Protein AF-A0A833N8W6-F1 (afdb_monomer)

Nearest PDB structures (foldseek):
  7yv9-assembly1_A  TM=6.392E-01  e=5.856E-01  Mus musculus
  7yv9-assembly1_H  TM=6.620E-01  e=8.315E-01  Mus musculus
  1w7j-assembly1_A-2  TM=6.019E-01  e=1.676E+00  Gallus gallus
  8rbg-assembly1_A  TM=6.815E-01  e=3.006E+00  Mus musculus
  8dmb-assembly1_P  TM=4.860E-01  e=1.181E+00  Saccharomyces cerevisiae S288C

pLDDT: mean 78.21, std 19.97, range [31.75, 96.0]

Sequence (88 aa):
MSNYVVNIKPPGIQEASGPVTTTEGQEVWLNSSSLLPPVDCPLMVEVEGVNCLVAARRTRFISKKTDNMEYQIFTGQTIHGRLRWTYP

Structure (mmCIF, N/CA/C/O backbone):
data_AF-A0A833N8W6-F1
#
_entry.id   AF-A0A833N8W6-F1
#
loop_
_atom_site.group_PDB
_atom_site.id
_atom_site.type_symbol
_atom_site.label_atom_id
_atom_site.label_alt_id
_atom_site.label_comp_id
_atom_site.label_asym_id
_atom_site.label_entity_id
_atom_site.label_seq_id
_atom_site.pdbx_PDB_ins_code
_atom_site.Cartn_x
_atom_site.Cartn_y
_atom_site.Cartn_z
_atom_site.occupancy
_atom_site.B_iso_or_equiv
_atom_site.auth_seq_id
_atom_site.auth_comp_id
_atom_site.auth_asym_id
_atom_site.auth_atom_id
_atom_site.pdbx_PDB_model_num
ATOM 1 N N . MET A 1 1 ? 27.196 -18.022 26.739 1.00 36.62 1 MET A N 1
ATOM 2 C CA . MET A 1 1 ? 27.748 -17.195 25.645 1.00 36.62 1 MET A CA 1
ATOM 3 C C . MET A 1 1 ? 26.582 -16.813 24.747 1.00 36.62 1 MET A C 1
ATOM 5 O O . MET A 1 1 ? 26.054 -17.689 24.079 1.00 36.62 1 MET A O 1
ATOM 9 N N . SER A 1 2 ? 26.088 -15.577 24.852 1.00 36.06 2 SER A N 1
ATOM 10 C CA . SER A 1 2 ? 24.919 -15.101 24.096 1.00 36.06 2 SER A CA 1
ATOM 11 C C . SER A 1 2 ? 25.408 -14.266 22.916 1.00 36.06 2 SER A C 1
ATOM 13 O O . SER A 1 2 ? 26.106 -13.274 23.125 1.00 36.06 2 SER A O 1
ATOM 15 N N . ASN A 1 3 ? 25.102 -14.696 21.693 1.00 33.88 3 ASN A N 1
ATOM 16 C CA . ASN A 1 3 ? 25.484 -13.979 20.480 1.00 33.88 3 ASN A CA 1
ATOM 17 C C . ASN A 1 3 ? 24.480 -12.848 20.234 1.00 33.88 3 ASN A C 1
ATOM 19 O O . ASN A 1 3 ? 23.372 -13.085 19.759 1.00 33.88 3 ASN A O 1
ATOM 23 N N . TYR A 1 4 ? 24.876 -11.616 20.550 1.00 31.75 4 TYR A N 1
ATOM 24 C CA . TYR A 1 4 ? 24.178 -10.424 20.083 1.00 31.75 4 TYR A CA 1
ATOM 25 C C . TYR A 1 4 ? 24.493 -10.227 18.599 1.00 31.75 4 TYR A C 1
ATOM 27 O O . TYR A 1 4 ? 25.618 -9.892 18.233 1.00 31.75 4 TYR A O 1
ATOM 35 N N . VAL A 1 5 ? 23.499 -10.430 17.736 1.00 38.19 5 VAL A N 1
ATOM 36 C CA . VAL A 1 5 ? 23.584 -9.999 16.338 1.00 38.19 5 VAL A CA 1
ATOM 37 C C . VAL A 1 5 ? 23.334 -8.495 16.320 1.00 38.19 5 VAL A C 1
ATOM 39 O O . VAL A 1 5 ? 22.195 -8.035 16.374 1.00 38.19 5 VAL A O 1
ATOM 42 N N . VAL A 1 6 ? 24.412 -7.713 16.292 1.00 38.94 6 VAL A N 1
ATOM 43 C CA . VAL A 1 6 ? 24.338 -6.274 16.033 1.00 38.94 6 VAL A CA 1
ATOM 44 C C . VAL A 1 6 ? 24.065 -6.102 14.541 1.00 38.94 6 VAL A C 1
ATOM 46 O O . VAL A 1 6 ? 24.963 -6.250 13.716 1.00 38.94 6 VAL A O 1
ATOM 49 N N . ASN A 1 7 ? 22.815 -5.808 14.184 1.00 42.88 7 ASN A N 1
ATOM 50 C CA . ASN A 1 7 ? 22.476 -5.368 12.833 1.00 42.88 7 ASN A CA 1
ATOM 51 C C . ASN A 1 7 ? 23.027 -3.952 12.627 1.00 42.88 7 ASN A C 1
ATOM 53 O O . ASN A 1 7 ? 22.408 -2.960 13.012 1.00 42.88 7 ASN A O 1
ATOM 57 N N . ILE A 1 8 ? 24.217 -3.862 12.035 1.00 42.25 8 ILE A N 1
ATOM 58 C CA . ILE A 1 8 ? 24.830 -2.593 11.646 1.00 42.25 8 ILE A CA 1
ATOM 59 C C . ILE A 1 8 ? 24.091 -2.094 10.396 1.00 42.25 8 ILE A C 1
ATOM 61 O O . ILE A 1 8 ? 24.295 -2.599 9.293 1.00 42.25 8 ILE A O 1
ATOM 65 N N . LYS A 1 9 ? 23.185 -1.125 10.574 1.00 41.72 9 LYS A N 1
ATOM 66 C CA . LYS A 1 9 ? 22.490 -0.434 9.477 1.00 41.72 9 LYS A CA 1
ATOM 67 C C . LYS A 1 9 ? 23.530 0.317 8.620 1.00 41.72 9 LYS A C 1
ATOM 69 O O . LYS A 1 9 ? 24.293 1.100 9.189 1.00 41.72 9 LYS A O 1
ATOM 74 N N . PRO A 1 10 ? 23.585 0.123 7.288 1.00 39.19 10 PRO A N 1
ATOM 75 C CA . PRO A 1 10 ? 24.502 0.875 6.434 1.00 39.19 10 PRO A CA 1
ATOM 76 C C . PRO A 1 10 ? 24.176 2.383 6.468 1.00 39.19 10 PRO A C 1
ATOM 78 O O . PRO A 1 10 ? 23.003 2.757 6.579 1.00 39.19 10 PRO A O 1
ATOM 81 N N . PRO A 1 11 ? 25.186 3.270 6.391 1.00 44.25 11 PRO A N 1
ATOM 82 C CA . PRO A 1 11 ? 24.985 4.708 6.478 1.00 44.25 11 PRO A CA 1
ATOM 83 C C . PRO A 1 11 ? 24.483 5.237 5.132 1.00 44.25 11 PRO A C 1
ATOM 85 O O . P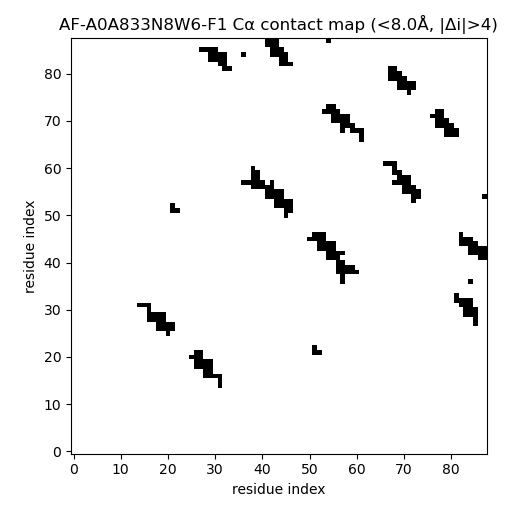RO A 1 11 ? 25.218 5.293 4.151 1.00 44.25 11 PRO A O 1
ATOM 88 N N . GLY A 1 12 ? 23.209 5.618 5.086 1.00 43.66 12 GLY A N 1
ATOM 89 C CA . GLY A 1 12 ? 22.594 6.248 3.921 1.00 43.66 12 GLY A CA 1
ATOM 90 C C . GLY A 1 12 ? 21.117 5.898 3.821 1.00 43.66 12 GLY A C 1
ATOM 91 O O . GLY A 1 12 ? 20.775 4.736 3.651 1.00 43.66 12 GLY A O 1
ATOM 92 N N . ILE A 1 13 ? 20.267 6.926 3.885 1.00 42.81 13 ILE A N 1
ATOM 93 C CA . ILE A 1 13 ? 18.794 6.902 3.889 1.00 42.81 13 ILE A CA 1
ATOM 94 C C . ILE A 1 13 ? 18.192 6.743 5.300 1.00 42.81 13 ILE A C 1
ATOM 96 O O . ILE A 1 13 ? 17.789 5.671 5.757 1.00 42.81 13 ILE A O 1
ATOM 100 N N . GLN A 1 14 ? 18.085 7.873 6.004 1.00 44.44 14 GLN A N 1
ATOM 101 C CA . GLN A 1 14 ? 17.043 8.055 7.015 1.00 44.44 14 GLN A CA 1
ATOM 102 C C . GLN A 1 14 ? 15.723 8.360 6.285 1.00 44.44 14 GLN A C 1
ATOM 104 O O . GLN A 1 14 ? 15.303 9.507 6.207 1.00 44.44 14 GLN A O 1
ATOM 109 N N . GLU A 1 15 ? 15.078 7.348 5.703 1.00 45.53 15 GLU A N 1
ATOM 110 C CA . GLU A 1 15 ? 13.659 7.454 5.344 1.00 45.53 15 GLU A CA 1
ATOM 111 C C . GLU A 1 15 ? 12.869 7.117 6.607 1.00 45.53 15 GLU A C 1
ATOM 113 O O . GLU A 1 15 ? 12.678 5.952 6.956 1.00 45.53 15 GLU A O 1
ATOM 118 N N . ALA A 1 16 ? 12.528 8.154 7.371 1.00 44.12 16 ALA A N 1
ATOM 119 C CA . ALA A 1 16 ? 11.751 8.012 8.589 1.00 44.12 16 ALA A CA 1
ATOM 120 C C . ALA A 1 16 ? 10.315 7.580 8.248 1.00 44.12 16 ALA A C 1
ATOM 122 O O . ALA A 1 16 ? 9.449 8.380 7.909 1.00 44.12 16 ALA A O 1
ATOM 123 N N . SER A 1 17 ? 10.089 6.276 8.348 1.00 55.81 17 SER A N 1
ATOM 12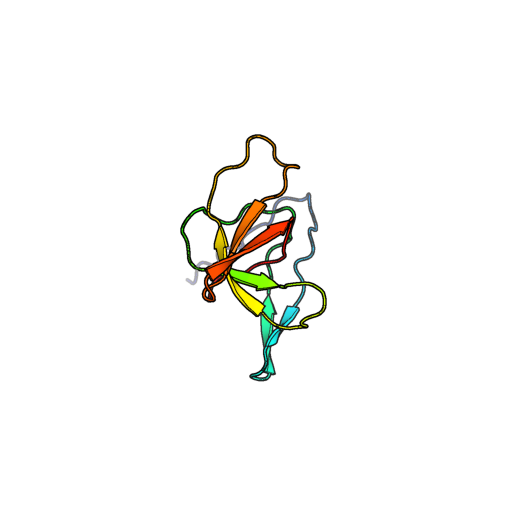4 C CA . SER A 1 17 ? 8.850 5.677 8.828 1.00 55.81 17 SER A CA 1
ATOM 125 C C . SER A 1 17 ? 8.468 6.280 10.184 1.00 55.81 17 SER A C 1
ATOM 127 O O . SER A 1 17 ? 9.334 6.430 11.043 1.00 55.81 17 SER A O 1
ATOM 129 N N . GLY A 1 18 ? 7.204 6.656 10.369 1.00 65.19 18 GLY A N 1
ATOM 130 C CA . GLY A 1 18 ? 6.699 7.229 11.620 1.00 65.19 18 GLY A CA 1
ATOM 131 C C . GLY A 1 18 ? 5.567 6.381 12.198 1.00 65.19 18 GLY A C 1
ATOM 132 O O . GLY A 1 18 ? 4.929 5.647 11.433 1.00 65.19 18 GLY A O 1
ATOM 133 N N . PRO A 1 19 ? 5.319 6.460 13.516 1.00 70.62 19 PRO A N 1
ATOM 134 C CA . PRO A 1 19 ? 4.215 5.749 14.135 1.00 70.62 19 PRO A CA 1
ATOM 135 C C . PRO A 1 19 ? 2.877 6.374 13.723 1.00 70.62 19 PRO A C 1
ATOM 137 O O . PRO A 1 19 ? 2.759 7.594 13.587 1.00 70.62 19 PRO A O 1
ATOM 140 N N . VAL A 1 20 ? 1.863 5.534 13.545 1.00 73.31 20 VAL A N 1
ATOM 141 C CA . VAL A 1 20 ? 0.454 5.936 13.512 1.00 73.31 20 VAL A CA 1
ATOM 142 C C . VAL A 1 20 ? -0.270 5.180 14.614 1.00 73.31 20 VAL A C 1
ATOM 144 O O . VAL A 1 20 ? -0.036 3.988 14.811 1.00 73.31 20 VAL A O 1
ATOM 147 N N . THR A 1 21 ? -1.129 5.880 15.349 1.00 70.31 21 THR A N 1
ATOM 148 C CA . THR A 1 21 ? -1.959 5.279 16.392 1.00 70.31 21 THR A CA 1
ATOM 149 C C . THR A 1 21 ? -3.209 4.688 15.752 1.00 70.31 21 THR A C 1
ATOM 151 O O . THR A 1 21 ? -3.966 5.396 15.089 1.00 70.31 21 THR A O 1
ATOM 154 N N . THR A 1 22 ? -3.425 3.386 15.920 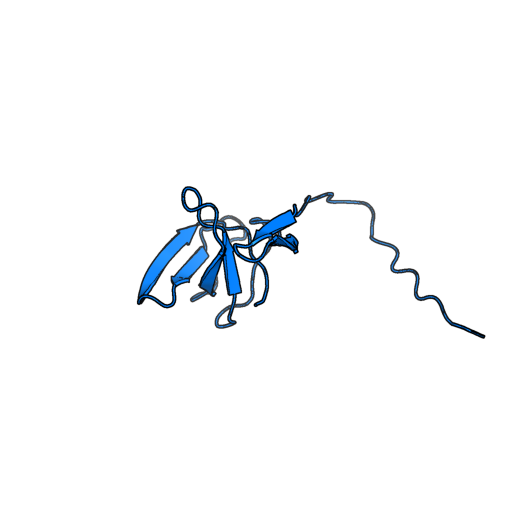1.00 69.12 22 THR A N 1
ATOM 155 C CA . THR A 1 22 ? -4.653 2.725 15.461 1.00 69.12 22 THR A CA 1
ATOM 156 C C . THR A 1 22 ? -5.845 3.132 16.326 1.00 69.12 22 THR A C 1
ATOM 158 O O . THR A 1 22 ? -5.698 3.720 17.398 1.00 69.12 22 THR A O 1
ATOM 161 N N . THR A 1 23 ? -7.053 2.759 15.901 1.00 65.44 23 THR A N 1
ATOM 162 C CA . THR A 1 23 ? -8.279 2.925 16.700 1.00 65.44 23 THR A CA 1
ATOM 163 C C . THR A 1 23 ? -8.223 2.226 18.062 1.00 65.44 23 THR A C 1
ATOM 165 O O . THR A 1 23 ? -8.972 2.591 18.960 1.00 65.44 23 THR A O 1
ATOM 168 N N . GLU A 1 24 ? -7.332 1.247 18.228 1.00 69.81 24 GLU A N 1
ATOM 169 C CA . GLU A 1 24 ? -7.121 0.494 19.471 1.00 69.81 24 GLU A CA 1
ATOM 170 C C . GLU A 1 24 ? -6.037 1.120 20.369 1.00 69.81 24 GLU A C 1
ATOM 172 O O . GLU A 1 24 ? -5.696 0.569 21.412 1.00 69.81 24 GLU A O 1
ATOM 177 N N . GLY A 1 25 ? -5.480 2.274 19.982 1.00 69.38 25 GLY A N 1
ATOM 178 C CA . GLY A 1 25 ? -4.416 2.946 20.730 1.00 69.38 25 GLY A CA 1
ATOM 179 C C . GLY A 1 25 ? -3.028 2.330 20.532 1.00 69.38 25 GLY A C 1
ATOM 180 O O . GLY A 1 25 ? -2.089 2.721 21.221 1.00 69.38 25 GLY A O 1
ATOM 181 N N . GLN A 1 26 ? -2.873 1.388 19.597 1.00 76.62 26 GLN A N 1
ATOM 182 C CA . GLN A 1 26 ? -1.586 0.767 19.295 1.00 76.62 26 GLN A CA 1
ATOM 183 C C . GLN A 1 26 ? -0.763 1.658 18.362 1.00 76.62 26 GLN A C 1
ATOM 185 O O . GLN A 1 26 ? -1.253 2.097 17.321 1.00 76.62 26 GLN A O 1
ATOM 190 N N . GLU A 1 27 ? 0.507 1.882 18.697 1.00 77.62 27 GLU A N 1
ATOM 191 C CA . GLU A 1 27 ? 1.458 2.493 17.771 1.00 77.62 27 GLU A CA 1
ATOM 192 C C . GLU A 1 27 ? 1.932 1.472 16.738 1.00 77.62 27 GLU A C 1
ATOM 194 O O . GLU A 1 27 ? 2.462 0.409 17.067 1.00 77.62 27 GLU A O 1
ATOM 199 N N . VAL A 1 28 ? 1.750 1.813 15.466 1.00 83.56 28 VAL A N 1
ATOM 200 C CA . VAL A 1 28 ? 2.149 0.982 14.335 1.00 83.56 28 VAL A CA 1
ATOM 201 C C . VAL A 1 28 ? 3.157 1.738 13.488 1.00 83.56 28 VAL A C 1
ATOM 203 O O . VAL A 1 28 ? 2.918 2.867 13.064 1.00 83.56 28 VAL A O 1
ATOM 206 N N . TRP A 1 29 ? 4.294 1.100 13.225 1.00 86.56 29 TRP A N 1
ATOM 207 C CA . TRP A 1 29 ? 5.354 1.671 12.404 1.00 86.56 29 TRP A CA 1
ATOM 208 C C . TRP A 1 29 ? 5.053 1.448 10.921 1.00 86.56 29 TRP A C 1
ATOM 210 O O . TRP A 1 29 ? 4.953 0.306 10.473 1.00 86.56 29 TRP A O 1
ATOM 220 N N . LEU A 1 30 ? 4.913 2.527 10.148 1.00 89.81 30 LEU A N 1
ATOM 221 C CA . LEU A 1 30 ? 4.582 2.424 8.724 1.00 89.81 30 LEU A CA 1
ATOM 222 C C . LEU A 1 30 ? 5.821 2.502 7.844 1.00 89.81 30 LEU A C 1
ATOM 224 O O . LEU A 1 30 ? 6.594 3.449 7.947 1.00 89.81 30 LEU A O 1
ATOM 228 N N . ASN A 1 31 ? 5.972 1.583 6.897 1.00 92.44 31 ASN A N 1
ATOM 229 C CA . ASN A 1 31 ? 6.932 1.703 5.805 1.00 92.44 31 ASN A CA 1
ATOM 230 C C . ASN A 1 31 ? 6.683 2.991 5.008 1.00 92.44 31 ASN A C 1
ATOM 232 O O . ASN A 1 31 ? 5.539 3.372 4.745 1.00 92.44 31 ASN A O 1
ATOM 236 N N . SER A 1 32 ? 7.773 3.649 4.610 1.00 90.44 32 SER A N 1
ATOM 237 C CA . SER A 1 32 ? 7.728 4.845 3.767 1.00 90.44 32 SER A CA 1
ATOM 238 C C . SER A 1 32 ? 6.999 4.580 2.444 1.00 90.44 32 SER A C 1
ATOM 240 O O . SER A 1 32 ? 7.114 3.501 1.858 1.00 90.44 32 SER A O 1
ATOM 242 N N . SER A 1 33 ? 6.311 5.597 1.924 1.00 91.06 33 SER A N 1
ATOM 243 C CA . SER A 1 33 ? 5.626 5.560 0.624 1.00 91.06 33 SER A CA 1
ATOM 244 C C . SER A 1 33 ? 6.580 5.416 -0.576 1.00 91.06 33 SER A C 1
ATOM 246 O O . SER A 1 33 ? 6.164 5.070 -1.686 1.00 91.06 33 SER A O 1
ATOM 248 N N . SER A 1 34 ? 7.879 5.647 -0.365 1.00 89.44 34 SER A N 1
ATOM 249 C CA . SER A 1 34 ? 8.959 5.381 -1.324 1.00 89.44 34 SER A CA 1
ATOM 250 C C . SER A 1 34 ? 9.246 3.885 -1.514 1.00 89.44 34 SER A C 1
ATOM 252 O O . SER A 1 34 ? 9.753 3.494 -2.575 1.00 89.44 34 SER A O 1
ATOM 254 N N . LEU A 1 35 ? 8.941 3.053 -0.511 1.00 92.00 35 LEU A N 1
ATOM 255 C CA . LEU A 1 35 ? 9.179 1.612 -0.526 1.00 92.00 35 LEU A CA 1
ATOM 256 C C . LEU A 1 35 ? 8.074 0.886 -1.290 1.00 92.00 35 LEU A C 1
ATOM 258 O O . LEU A 1 35 ? 6.916 1.293 -1.284 1.00 92.00 35 LEU A O 1
ATOM 262 N N . LEU A 1 36 ? 8.445 -0.213 -1.947 1.00 92.38 36 LEU A N 1
ATOM 263 C CA . LEU A 1 36 ? 7.534 -1.015 -2.755 1.00 92.38 36 LEU A CA 1
ATOM 264 C C . LEU A 1 36 ? 6.975 -2.173 -1.917 1.00 92.38 36 LEU A C 1
ATOM 266 O O . LEU A 1 36 ? 7.714 -3.133 -1.694 1.00 92.38 36 LEU A O 1
ATOM 270 N N . PRO A 1 37 ? 5.697 -2.136 -1.491 1.00 92.75 37 PRO A N 1
ATOM 271 C CA . PRO A 1 37 ? 5.073 -3.312 -0.913 1.00 92.75 37 PRO A CA 1
ATOM 272 C C . PRO A 1 37 ? 4.982 -4.434 -1.954 1.00 92.75 37 PRO A C 1
ATOM 274 O O . PRO A 1 37 ? 4.893 -4.147 -3.160 1.00 92.75 37 PRO A O 1
ATOM 277 N N . PRO A 1 38 ? 4.981 -5.702 -1.519 1.00 92.88 38 PRO A N 1
ATOM 278 C CA . PRO A 1 38 ? 4.756 -6.828 -2.413 1.00 92.88 38 PRO A CA 1
ATOM 279 C C . PRO A 1 38 ? 3.372 -6.755 -3.077 1.00 92.88 38 PRO A C 1
ATOM 281 O O . PRO A 1 38 ? 2.417 -6.211 -2.523 1.00 92.88 38 PRO A O 1
ATOM 284 N N . VAL A 1 39 ? 3.290 -7.278 -4.302 1.00 94.56 39 VAL A N 1
ATOM 285 C CA . VAL A 1 39 ? 2.034 -7.419 -5.055 1.00 94.56 39 VAL A CA 1
ATOM 286 C C . VAL A 1 39 ? 1.255 -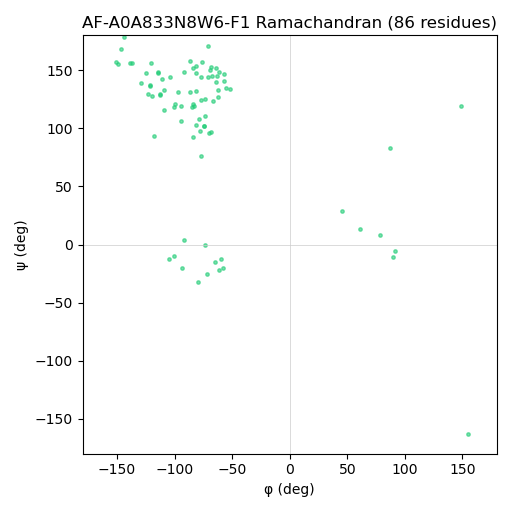8.612 -4.496 1.00 94.56 39 VAL A C 1
ATOM 288 O O . VAL A 1 39 ? 1.861 -9.597 -4.084 1.00 94.56 39 VAL A O 1
ATOM 291 N N . ASP A 1 40 ? -0.072 -8.504 -4.464 1.00 92.31 40 ASP A N 1
ATOM 292 C CA . ASP A 1 40 ? -1.016 -9.535 -4.007 1.00 92.31 40 ASP A CA 1
ATOM 293 C C . ASP A 1 40 ? -0.883 -9.978 -2.539 1.00 92.31 40 ASP A C 1
ATOM 295 O O . ASP A 1 40 ? -1.520 -10.943 -2.117 1.00 92.31 40 ASP A O 1
ATOM 299 N N . CYS A 1 41 ? -0.132 -9.242 -1.718 1.00 90.62 41 CYS A N 1
ATOM 300 C CA . CYS A 1 41 ? -0.118 -9.446 -0.271 1.00 90.62 41 CYS A CA 1
ATOM 301 C C . CYS A 1 41 ? -1.149 -8.556 0.444 1.00 90.62 41 CYS A C 1
ATOM 303 O O . CYS A 1 41 ? -1.381 -7.424 0.006 1.00 90.62 41 CYS A O 1
ATOM 305 N N . PRO A 1 42 ? -1.725 -9.024 1.568 1.00 93.12 42 PRO A N 1
ATOM 306 C CA . PRO A 1 42 ? -2.489 -8.176 2.477 1.00 93.12 42 PRO A CA 1
ATOM 307 C C . PRO A 1 42 ? -1.610 -7.079 3.085 1.00 93.12 42 PRO A C 1
ATOM 309 O O . PRO A 1 42 ? -0.509 -7.351 3.565 1.00 93.12 42 PRO A O 1
ATOM 312 N N . LEU A 1 43 ? -2.111 -5.847 3.076 1.00 94.00 43 LEU A N 1
ATOM 313 C CA . LEU A 1 43 ? -1.446 -4.655 3.595 1.00 94.00 43 LEU A CA 1
ATOM 314 C C . LEU A 1 43 ? -2.440 -3.807 4.388 1.00 94.00 43 LEU A C 1
ATOM 316 O O . LEU A 1 43 ? -3.640 -3.812 4.117 1.00 94.00 43 LEU A O 1
ATOM 320 N N . MET A 1 44 ? -1.907 -3.004 5.298 1.00 93.19 44 MET A N 1
ATOM 321 C CA . MET A 1 44 ? -2.600 -1.888 5.933 1.00 93.19 44 MET A CA 1
ATOM 322 C C . MET A 1 44 ? -1.989 -0.597 5.393 1.00 93.19 44 MET A C 1
ATOM 324 O O . MET A 1 44 ? -0.799 -0.358 5.596 1.00 93.19 44 MET A O 1
ATOM 328 N N . VAL A 1 45 ? -2.766 0.209 4.668 1.00 92.00 45 VAL A N 1
ATOM 329 C CA . VAL A 1 45 ? -2.292 1.458 4.047 1.00 92.00 45 VAL A CA 1
ATOM 330 C C . VAL A 1 45 ? -2.900 2.673 4.727 1.00 92.00 45 VAL A C 1
ATOM 332 O O . VAL A 1 45 ? -4.072 2.669 5.096 1.00 92.00 45 VAL A O 1
ATOM 335 N N . GLU A 1 46 ? -2.110 3.727 4.871 1.00 91.12 46 GLU A N 1
ATOM 336 C CA . GLU A 1 46 ? -2.607 5.011 5.346 1.00 91.12 46 GLU A CA 1
ATOM 337 C C . GLU A 1 46 ? -3.183 5.809 4.175 1.00 91.12 46 GLU A C 1
ATOM 339 O O . GLU A 1 46 ? -2.470 6.147 3.227 1.00 91.12 46 GLU A O 1
ATOM 344 N N . VAL A 1 47 ? -4.480 6.107 4.250 1.00 85.25 47 VAL A N 1
ATOM 345 C CA . VAL A 1 47 ? -5.174 6.952 3.275 1.00 85.25 47 VAL A CA 1
ATOM 346 C C . VAL A 1 47 ? -5.311 8.357 3.855 1.00 85.25 47 VAL A C 1
ATOM 348 O O . VAL A 1 47 ? -5.908 8.548 4.919 1.00 85.25 47 VAL A O 1
ATOM 351 N N . GLU A 1 48 ? -4.755 9.345 3.152 1.00 74.50 48 GLU A N 1
ATOM 352 C CA . GLU A 1 48 ? -4.834 10.750 3.554 1.00 74.50 48 GLU A CA 1
ATOM 353 C C . GLU A 1 48 ? -6.295 11.191 3.745 1.00 74.50 48 GLU A C 1
ATOM 355 O O . GLU A 1 48 ? -7.170 10.887 2.935 1.00 74.50 48 GLU A O 1
ATOM 360 N N . GLY A 1 49 ? -6.563 11.902 4.843 1.00 70.19 49 GLY A N 1
ATOM 361 C CA . GLY A 1 49 ? -7.894 12.420 5.179 1.00 70.19 49 GLY A CA 1
ATOM 362 C C . GLY A 1 49 ? -8.778 11.486 6.009 1.00 70.19 49 GLY A C 1
ATOM 363 O O . GLY A 1 49 ? -9.788 11.949 6.533 1.00 70.19 49 GLY A O 1
ATOM 364 N N . VAL A 1 50 ? -8.404 10.212 6.190 1.00 65.62 50 VAL A N 1
ATOM 365 C CA . VAL A 1 50 ? -9.196 9.250 6.988 1.00 65.62 50 VAL A CA 1
ATOM 366 C C . VAL A 1 50 ? -8.573 8.977 8.366 1.00 65.62 50 VAL A C 1
ATOM 368 O O . VAL A 1 50 ? -9.241 8.429 9.238 1.00 65.62 50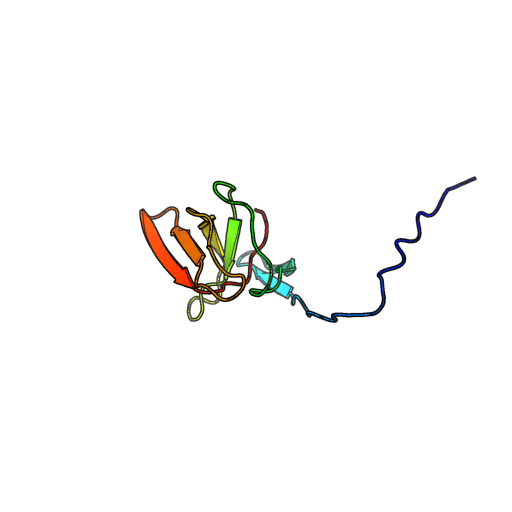 VAL A O 1
ATOM 371 N N . ASN A 1 51 ? -7.317 9.395 8.600 1.00 68.31 51 ASN A N 1
ATOM 372 C CA . ASN A 1 51 ? -6.554 9.157 9.842 1.00 68.31 51 ASN A CA 1
ATOM 373 C C . ASN A 1 51 ? -6.655 7.704 10.353 1.00 68.31 51 ASN A C 1
ATOM 375 O O . ASN A 1 51 ? -6.580 7.445 11.552 1.00 68.31 51 ASN A O 1
ATOM 379 N N . CYS A 1 52 ? -6.854 6.749 9.445 1.00 76.00 52 CYS A N 1
ATOM 380 C CA . CYS A 1 52 ? -6.993 5.339 9.758 1.00 76.00 52 CYS A CA 1
ATOM 381 C C . CYS A 1 52 ? -6.236 4.499 8.731 1.00 76.00 52 CYS A C 1
ATOM 383 O O . CYS A 1 52 ? -5.983 4.925 7.598 1.00 76.00 52 CYS A O 1
ATOM 385 N N . LEU A 1 53 ? -5.863 3.293 9.155 1.00 87.75 53 LEU A N 1
ATOM 386 C CA . LEU A 1 53 ? -5.284 2.299 8.269 1.00 87.75 53 LEU A CA 1
ATOM 387 C C . LEU A 1 53 ? -6.401 1.494 7.613 1.00 87.75 53 LEU A C 1
ATOM 389 O O . LEU A 1 53 ? -7.301 0.993 8.286 1.00 87.75 53 LEU A O 1
ATOM 393 N N . VAL A 1 54 ? -6.317 1.348 6.297 1.00 89.56 54 VAL A N 1
ATOM 394 C CA . VAL A 1 54 ? -7.286 0.604 5.497 1.00 89.56 54 VAL A CA 1
ATOM 395 C C . VAL A 1 54 ? -6.641 -0.681 4.999 1.00 89.56 54 VAL A C 1
ATOM 397 O O . VAL A 1 54 ? -5.534 -0.662 4.458 1.00 89.56 54 VAL A O 1
ATOM 400 N N . ALA A 1 55 ? -7.353 -1.797 5.148 1.00 92.44 55 ALA A N 1
ATOM 401 C CA . ALA A 1 55 ? -6.939 -3.069 4.578 1.00 92.44 55 ALA A CA 1
ATOM 402 C C . ALA A 1 55 ? -6.989 -3.006 3.043 1.00 92.44 55 ALA A C 1
ATOM 404 O O . ALA A 1 55 ? -8.034 -2.721 2.443 1.00 92.44 55 ALA A O 1
ATOM 405 N N . ALA A 1 56 ? -5.858 -3.288 2.407 1.00 94.69 56 ALA A N 1
ATOM 406 C CA . ALA A 1 56 ? -5.700 -3.218 0.965 1.00 94.69 56 ALA A CA 1
ATOM 407 C C . ALA A 1 56 ? -4.732 -4.285 0.441 1.00 94.69 56 ALA A C 1
ATOM 409 O O . ALA A 1 56 ? -3.989 -4.909 1.195 1.00 94.69 56 ALA A O 1
ATOM 410 N N . ARG A 1 57 ? -4.707 -4.463 -0.879 1.00 95.75 57 ARG A N 1
ATOM 411 C CA . ARG A 1 57 ? -3.669 -5.218 -1.591 1.00 95.75 57 ARG A CA 1
ATOM 412 C C . ARG A 1 57 ? -3.118 -4.396 -2.740 1.00 95.75 57 ARG A C 1
ATOM 414 O O . ARG A 1 57 ? -3.891 -3.767 -3.460 1.00 95.75 57 ARG A O 1
ATOM 421 N N . ARG A 1 58 ? -1.803 -4.421 -2.954 1.00 95.06 58 ARG A N 1
ATOM 422 C CA . ARG A 1 58 ? -1.214 -3.868 -4.180 1.00 95.06 58 ARG A CA 1
ATOM 423 C C . ARG A 1 58 ? -1.510 -4.822 -5.336 1.00 95.06 58 ARG A C 1
ATOM 425 O O . ARG A 1 58 ? -1.148 -5.989 -5.254 1.00 95.06 58 ARG A O 1
ATOM 432 N N . THR A 1 59 ? -2.123 -4.339 -6.411 1.00 94.62 59 THR A N 1
ATOM 433 C CA . THR A 1 59 ? -2.666 -5.204 -7.480 1.00 94.62 59 THR A CA 1
ATOM 434 C C . THR A 1 59 ? -1.713 -5.446 -8.643 1.00 94.62 59 THR A C 1
ATOM 436 O O . THR A 1 59 ? -1.903 -6.384 -9.411 1.00 94.62 59 THR A O 1
ATOM 439 N N . ARG A 1 60 ? -0.698 -4.591 -8.825 1.00 9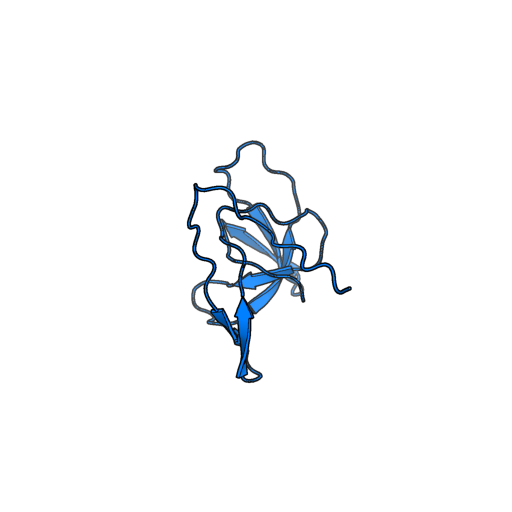2.81 60 ARG A N 1
ATOM 440 C CA . ARG A 1 60 ? 0.172 -4.657 -10.007 1.00 92.81 60 ARG A CA 1
ATOM 441 C C . ARG A 1 60 ? 1.603 -4.198 -9.772 1.00 92.81 60 ARG A C 1
ATOM 443 O O . ARG A 1 60 ? 1.907 -3.361 -8.910 1.00 92.81 60 ARG A O 1
ATOM 450 N N . PHE A 1 61 ? 2.487 -4.714 -10.620 1.00 94.25 61 PHE A N 1
ATOM 451 C CA . PHE A 1 61 ? 3.839 -4.197 -10.784 1.00 94.25 61 PHE A CA 1
ATOM 452 C C . PHE A 1 61 ? 3.809 -2.813 -11.441 1.00 94.25 61 PHE A C 1
ATOM 454 O O . PHE A 1 61 ? 2.889 -2.476 -12.182 1.00 94.25 61 PHE A O 1
ATOM 461 N N . ILE A 1 62 ? 4.829 -2.011 -11.147 1.00 93.19 62 ILE A N 1
ATOM 462 C CA . ILE A 1 62 ? 5.041 -0.708 -11.780 1.00 93.19 62 ILE A CA 1
ATOM 463 C C . ILE A 1 62 ? 6.320 -0.767 -12.608 1.00 93.19 62 ILE A C 1
ATOM 465 O O . ILE A 1 62 ? 7.253 -1.481 -12.238 1.00 93.19 62 ILE A O 1
ATOM 469 N N . SER A 1 63 ? 6.376 -0.018 -13.705 1.00 91.62 63 SER A N 1
ATOM 470 C CA . SER A 1 63 ? 7.536 -0.024 -14.599 1.00 91.62 63 SER A CA 1
ATOM 471 C C . SER A 1 63 ? 8.683 0.833 -14.064 1.00 91.62 63 SER A C 1
ATOM 473 O O . SER A 1 63 ? 9.846 0.498 -14.281 1.00 91.62 63 SER A O 1
ATOM 475 N N . LYS A 1 64 ? 8.383 1.927 -13.352 1.00 92.56 64 LYS A N 1
ATOM 476 C CA . LYS A 1 64 ? 9.384 2.830 -12.770 1.00 92.56 64 LYS A CA 1
ATOM 477 C C . LYS A 1 64 ? 9.176 3.007 -11.272 1.00 92.56 64 LYS A C 1
ATOM 479 O O . LYS A 1 64 ? 8.051 3.076 -10.783 1.00 92.56 64 LYS A O 1
ATOM 484 N N . LYS A 1 65 ? 10.278 3.202 -10.534 1.00 85.19 65 LYS A N 1
ATOM 485 C CA . LYS A 1 65 ? 10.262 3.464 -9.080 1.00 85.19 65 LYS A CA 1
ATOM 486 C C . LYS A 1 65 ? 9.489 4.730 -8.694 1.00 85.19 65 LYS A C 1
ATOM 488 O O . LYS A 1 65 ? 9.187 4.872 -7.519 1.00 85.19 65 LYS A O 1
ATOM 493 N N . THR A 1 66 ? 9.125 5.606 -9.622 1.00 88.69 66 THR A N 1
ATOM 494 C CA . THR A 1 66 ? 8.343 6.827 -9.361 1.00 88.69 66 THR A CA 1
ATOM 495 C C . THR A 1 66 ? 6.858 6.699 -9.698 1.00 88.69 66 THR A C 1
ATOM 497 O O . THR A 1 66 ? 6.094 7.590 -9.350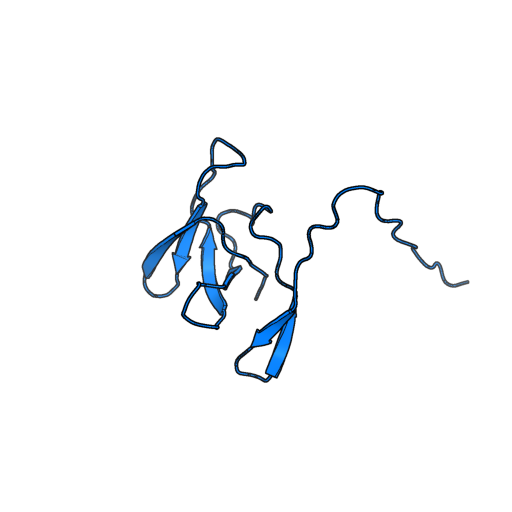 1.00 88.69 66 THR A O 1
ATOM 500 N N . ASP A 1 67 ? 6.430 5.623 -10.365 1.00 92.00 67 ASP A N 1
ATOM 501 C CA . ASP A 1 67 ? 5.044 5.498 -10.830 1.00 92.00 67 ASP A CA 1
ATOM 502 C C . ASP A 1 67 ? 4.073 5.311 -9.657 1.00 92.00 67 ASP A C 1
ATOM 504 O O . ASP A 1 67 ? 4.417 4.713 -8.633 1.00 92.00 67 ASP A O 1
ATOM 508 N N . ASN A 1 68 ? 2.833 5.773 -9.797 1.00 92.94 68 ASN A N 1
ATOM 509 C CA . ASN A 1 68 ? 1.808 5.505 -8.791 1.00 92.94 68 ASN A CA 1
ATOM 510 C C . ASN A 1 68 ? 1.506 4.006 -8.705 1.00 92.94 68 ASN A C 1
ATOM 512 O O . ASN A 1 68 ? 1.413 3.310 -9.720 1.00 92.94 68 ASN A O 1
ATOM 516 N N . MET A 1 69 ? 1.328 3.518 -7.480 1.00 94.50 69 MET A N 1
ATOM 517 C CA . MET A 1 69 ? 0.885 2.153 -7.232 1.00 94.50 69 MET A CA 1
ATOM 518 C C . MET A 1 69 ? -0.639 2.101 -7.252 1.00 94.50 69 MET A C 1
ATOM 520 O O . MET A 1 69 ? -1.313 3.116 -7.083 1.00 94.50 69 MET A O 1
ATOM 524 N N . GLU A 1 70 ? -1.173 0.913 -7.494 1.00 95.94 70 GLU A N 1
ATOM 525 C CA . GLU A 1 70 ? -2.603 0.641 -7.441 1.00 95.94 70 GLU A CA 1
ATOM 526 C C . GLU A 1 70 ? -2.868 -0.295 -6.270 1.00 95.94 70 GLU A C 1
ATOM 528 O O . GLU A 1 70 ? -2.197 -1.325 -6.132 1.00 95.94 70 GLU A O 1
ATOM 533 N N . TYR A 1 71 ? -3.824 0.088 -5.432 1.00 95.25 71 TYR A N 1
ATOM 534 C CA . TYR A 1 71 ? -4.252 -0.682 -4.281 1.00 95.25 71 TYR A CA 1
ATOM 535 C C . TYR A 1 71 ? -5.745 -0.951 -4.389 1.00 95.25 71 TYR A C 1
ATOM 537 O O . TYR A 1 71 ? -6.535 -0.026 -4.567 1.00 95.25 71 TYR A O 1
ATOM 545 N N . GLN A 1 72 ? -6.137 -2.207 -4.234 1.00 96.00 72 GLN A N 1
ATOM 546 C CA . GLN A 1 72 ? -7.534 -2.569 -4.071 1.00 96.00 72 GLN A CA 1
ATOM 547 C C . GLN A 1 72 ? -7.843 -2.657 -2.582 1.00 96.00 72 GLN A C 1
ATOM 549 O O . GLN A 1 72 ? -7.240 -3.468 -1.875 1.00 96.00 72 GLN A O 1
ATOM 554 N N . ILE A 1 73 ? -8.768 -1.824 -2.115 1.00 92.06 73 ILE A N 1
ATOM 555 C CA . ILE A 1 73 ? -9.268 -1.886 -0.742 1.00 92.06 73 ILE A CA 1
ATOM 556 C C . ILE A 1 73 ? -10.338 -2.973 -0.628 1.00 92.06 73 ILE A C 1
ATOM 558 O O . ILE A 1 73 ? -11.012 -3.303 -1.606 1.00 92.06 73 ILE A O 1
ATOM 562 N N . PHE A 1 74 ? -10.510 -3.542 0.565 1.00 83.81 74 PHE A N 1
ATOM 563 C CA . PHE A 1 74 ? -11.414 -4.683 0.767 1.00 83.81 74 PHE A CA 1
ATOM 564 C C . PHE A 1 74 ? -12.888 -4.379 0.432 1.00 83.81 74 PHE A C 1
ATOM 566 O O . PHE A 1 74 ? -13.647 -5.282 0.095 1.00 83.81 74 PHE A O 1
ATOM 573 N N . THR A 1 75 ? -13.288 -3.104 0.436 1.00 82.06 75 THR A N 1
ATOM 574 C CA . THR A 1 75 ? -14.624 -2.660 -0.004 1.00 82.06 75 THR A CA 1
ATOM 575 C C . THR A 1 75 ? -14.816 -2.703 -1.529 1.00 82.06 75 THR A C 1
ATOM 577 O O . THR A 1 75 ? -15.888 -2.361 -2.021 1.00 82.06 75 THR A O 1
ATOM 580 N N . GLY A 1 76 ? -13.797 -3.117 -2.291 1.00 83.06 76 GLY A N 1
ATOM 581 C CA . GLY A 1 76 ? -13.838 -3.280 -3.745 1.00 83.06 76 GLY A CA 1
ATOM 582 C C . GLY A 1 76 ? -13.415 -2.044 -4.537 1.00 83.06 76 GLY A C 1
ATOM 583 O O . GLY A 1 76 ? -13.287 -2.131 -5.757 1.00 83.06 76 GLY A O 1
ATOM 584 N N . GLN A 1 77 ? -13.163 -0.911 -3.875 1.00 91.06 77 GLN A N 1
ATOM 585 C CA . GLN A 1 77 ? -12.649 0.281 -4.548 1.00 91.06 77 GLN A CA 1
ATOM 586 C C . GLN A 1 77 ? -11.154 0.141 -4.853 1.00 91.06 77 GLN A C 1
ATOM 588 O O . GLN A 1 77 ? -10.416 -0.593 -4.189 1.00 91.06 77 GLN A O 1
ATOM 593 N N . THR A 1 78 ? -10.705 0.898 -5.847 1.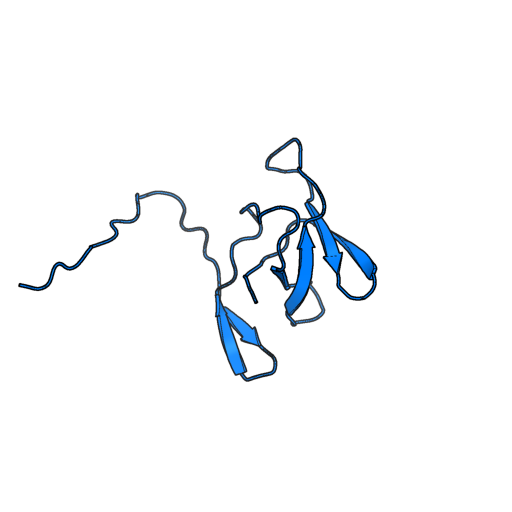00 93.62 78 THR A N 1
ATOM 594 C CA . THR A 1 78 ? -9.295 0.999 -6.208 1.00 93.62 78 THR A CA 1
ATOM 595 C C . THR A 1 78 ? -8.811 2.404 -5.903 1.00 93.62 78 THR A C 1
ATOM 597 O O . THR A 1 78 ? -9.421 3.383 -6.333 1.00 93.62 78 THR A O 1
ATOM 600 N N . ILE A 1 79 ? -7.708 2.499 -5.171 1.00 92.19 79 ILE A N 1
ATOM 601 C CA . ILE A 1 79 ? -7.021 3.756 -4.895 1.00 92.19 79 ILE A CA 1
ATOM 602 C C . ILE A 1 79 ? -5.645 3.738 -5.553 1.00 92.19 79 ILE A C 1
ATOM 604 O O . ILE A 1 79 ? -4.997 2.696 -5.680 1.00 92.19 79 ILE A O 1
ATOM 608 N N . HIS A 1 80 ? -5.199 4.914 -5.980 1.00 93.62 80 HIS A N 1
ATOM 609 C CA . HIS A 1 80 ? -3.926 5.086 -6.662 1.00 93.62 80 HIS A CA 1
ATOM 610 C C . HIS A 1 80 ? -3.052 6.060 -5.892 1.00 93.62 80 HIS A C 1
ATOM 612 O O . HIS A 1 80 ? -3.521 7.110 -5.462 1.00 93.62 80 HIS A O 1
ATOM 618 N N . GLY A 1 81 ? -1.769 5.740 -5.765 1.00 92.56 81 GLY A N 1
ATOM 619 C CA . GLY A 1 81 ? -0.818 6.659 -5.159 1.00 92.56 81 GLY A CA 1
ATOM 620 C C . GLY A 1 81 ? 0.395 5.977 -4.560 1.00 92.56 81 GLY A C 1
ATOM 621 O O . GLY A 1 81 ? 0.719 4.826 -4.858 1.00 92.56 81 GLY A O 1
ATOM 622 N N . ARG A 1 82 ? 1.079 6.742 -3.717 1.00 92.44 82 ARG A N 1
ATOM 623 C CA . ARG A 1 82 ? 2.246 6.336 -2.943 1.00 92.44 82 ARG A CA 1
ATOM 624 C C . ARG A 1 82 ? 1.876 6.456 -1.476 1.00 92.44 82 ARG A C 1
ATOM 626 O O . ARG A 1 82 ? 1.981 7.533 -0.904 1.00 92.44 82 ARG A O 1
ATOM 633 N N . LEU A 1 83 ? 1.403 5.358 -0.899 1.00 91.88 83 LEU A N 1
ATOM 634 C CA . LEU A 1 83 ? 0.851 5.339 0.454 1.00 91.88 83 LEU A C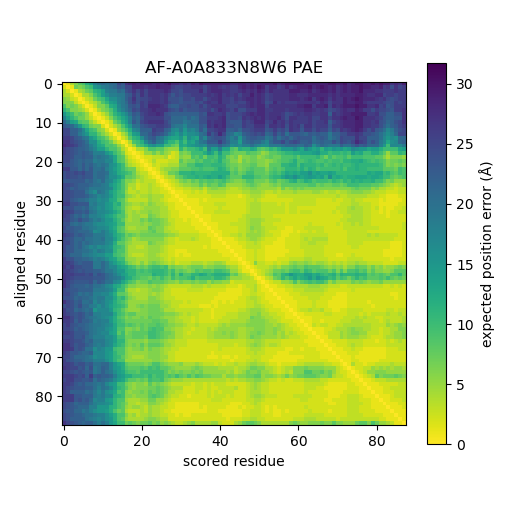A 1
ATOM 635 C C . LEU A 1 83 ? 1.852 4.720 1.425 1.00 91.88 83 LEU A C 1
ATOM 637 O O . LEU A 1 83 ? 2.566 3.778 1.067 1.00 91.88 83 LEU A O 1
ATOM 641 N N . ARG A 1 84 ? 1.901 5.242 2.654 1.00 93.06 84 ARG A N 1
ATOM 642 C CA . ARG A 1 84 ? 2.600 4.568 3.753 1.00 93.06 84 ARG A CA 1
ATOM 643 C C . ARG A 1 84 ? 1.853 3.281 4.094 1.00 93.06 84 ARG A C 1
ATOM 645 O O . ARG A 1 84 ? 0.628 3.229 3.972 1.00 93.06 84 ARG A O 1
ATOM 652 N N . TRP A 1 85 ? 2.576 2.234 4.478 1.00 93.25 85 TRP A N 1
ATOM 653 C CA . TRP A 1 85 ? 1.977 0.904 4.601 1.00 93.25 85 TRP A CA 1
ATOM 654 C C . TRP A 1 85 ? 2.649 0.026 5.653 1.00 93.25 85 TRP A C 1
ATOM 656 O O . TRP A 1 85 ? 3.824 0.188 5.963 1.00 93.25 85 TRP A O 1
ATOM 666 N N . THR A 1 86 ? 1.934 -0.963 6.167 1.00 94.00 86 THR A N 1
ATOM 667 C CA . THR A 1 86 ? 2.491 -2.036 6.996 1.00 94.00 86 THR A CA 1
ATOM 668 C C . THR A 1 86 ? 1.777 -3.359 6.707 1.00 94.00 86 THR A C 1
ATOM 670 O O . THR A 1 86 ? 0.865 -3.406 5.877 1.00 94.00 86 THR A O 1
ATOM 673 N N . TYR A 1 87 ? 2.202 -4.431 7.367 1.00 90.69 87 TYR A N 1
ATOM 674 C CA . TYR A 1 87 ? 1.458 -5.687 7.397 1.00 90.69 87 TYR A CA 1
ATOM 675 C C . TYR A 1 87 ? 0.383 -5.653 8.499 1.00 90.69 87 TYR A C 1
ATOM 677 O O . TYR A 1 87 ? 0.562 -4.910 9.467 1.00 90.69 87 TYR A O 1
ATOM 685 N N . PRO A 1 88 ? -0.728 -6.398 8.331 1.00 84.44 88 PRO A N 1
ATOM 686 C CA . PRO A 1 88 ? -1.738 -6.577 9.374 1.00 84.44 88 PRO A CA 1
ATOM 687 C C . PRO A 1 88 ? -1.165 -7.106 10.691 1.00 84.44 88 PRO A C 1
ATOM 689 O O . PRO A 1 88 ? -0.173 -7.873 10.639 1.00 84.44 88 PRO A O 1
#

Mean predicted aligned error: 9.8 Å

Radius of gyration: 15.25 Å; Cα contacts (8 Å, |Δi|>4): 136; chains: 1; bounding box: 42×30×40 Å

Solvent-accessible surface area (backbone atoms only — not comparable to full-atom values): 5625 Å² total; per-residue (Å²): 138,82,85,79,83,77,82,78,75,75,93,76,80,90,76,78,48,52,73,45,63,45,98,84,70,47,76,41,72,27,46,46,40,84,57,82,76,63,64,78,39,77,28,29,31,48,48,90,94,66,84,45,71,42,58,28,25,30,74,56,90,69,97,48,93,83,57,70,42,44,30,39,32,82,90,73,50,75,50,74,43,69,50,33,30,36,70,121

Secondary structure (DSSP, 8-state):
----------SS------EEE-TTS-EEEPBPTTS-PPBTSEEEEEPTTT-SEEEEEE----SSTTSPEEEEETTS-EEEE---EE--

Organism: Marinobacter nauticus (NCBI:txid2743)

Foldseek 3Di:
DDDDPDPDDDPDDPPDFAWQQAPVRDTDGWDFLLDDDDAPAWKFWDDPPPSHTFTWGFHDDDPDSPAWTWIQTPVRDIDTGRTTIDHD